Protein AF-A0A4Q4KKV1-F1 (afdb_monomer)

Organism: NCBI:txid200475

Radius of gyration: 14.08 Å; Cα contacts (8 Å, |Δi|>4): 126; chains: 1; bounding box: 36×25×42 Å

Nearest PDB structures (foldseek):
  1ok0-assembly1_A  TM=6.154E-01  e=3.870E-01  Streptomyces tendae
  5j5e-assembly1_A  TM=7.308E-01  e=7.203E-01  Homo sapiens
  4hjc-assembly1_A  TM=7.012E-01  e=3.921E+00  Rift Valley fever virus
  6egu-assembly1_B  TM=7.630E-01  e=4.915E+00  Rift Valley fever virus
  6egu-assembly1_C  TM=7.583E-01  e=4.915E+00  Rift Valley fever virus

pLDDT: mean 80.25, std 18.76, range [32.28, 95.75]

Sequence (79 aa):
MIYKLDSNNDFKEDYLSAFSNPFEDYFMVNSQQTDIFILQSLGGTIIGKYKVGKGETRITEILLSGLFIGRLQNQNQTL

Secondary structure (DSSP, 8-state):
----------------EEEE-SSSSEEEEEESS-EEEEEEETTS-EEEEEEE-SEEEEEE----SS-EEEEESSTT---

Foldseek 3Di:
DDDDDDPDPDPPDQDFDWDADPPDQKIKTAHQAWWWKWKADPVRHTPDIDTDGHGIDIGHDDDDDDDIDIDTDCVPPDD

Structure (mmCIF, N/CA/C/O backbone):
data_AF-A0A4Q4KKV1-F1
#
_entry.id   AF-A0A4Q4KKV1-F1
#
loop_
_atom_site.group_PDB
_atom_site.id
_atom_site.type_symbol
_atom_site.label_atom_id
_atom_site.label_alt_id
_atom_site.label_comp_id
_atom_site.label_asym_id
_atom_site.label_entity_id
_atom_site.label_seq_id
_atom_site.pdbx_PDB_ins_code
_atom_site.Cartn_x
_atom_site.Cartn_y
_atom_site.Cartn_z
_atom_site.occupancy
_atom_site.B_iso_or_equiv
_atom_site.auth_seq_id
_atom_site.auth_comp_id
_atom_site.auth_asym_id
_atom_site.auth_atom_id
_atom_site.pdbx_PDB_model_num
ATOM 1 N N . MET A 1 1 ? 10.113 18.666 8.021 1.00 36.34 1 MET A N 1
ATOM 2 C CA . MET A 1 1 ? 9.400 18.042 9.155 1.00 36.34 1 MET A CA 1
ATOM 3 C C . MET A 1 1 ? 10.442 17.571 10.144 1.00 36.34 1 MET A C 1
ATOM 5 O O . MET A 1 1 ? 11.335 16.840 9.743 1.00 36.34 1 MET A O 1
ATOM 9 N N . ILE A 1 2 ? 10.384 18.059 11.379 1.00 34.12 2 ILE A N 1
ATOM 10 C CA . ILE A 1 2 ? 11.286 17.661 12.464 1.00 34.12 2 ILE A CA 1
ATOM 11 C C . ILE A 1 2 ? 10.439 16.801 13.398 1.00 34.12 2 ILE A C 1
ATOM 13 O O . ILE A 1 2 ? 9.425 17.287 13.895 1.00 34.12 2 ILE A O 1
ATOM 17 N N . TYR A 1 3 ? 10.806 15.536 13.595 1.00 38.47 3 TYR A N 1
ATOM 18 C CA . TYR A 1 3 ? 10.155 14.695 14.598 1.00 38.47 3 TYR A CA 1
ATOM 19 C C . TYR A 1 3 ? 10.664 15.105 15.977 1.00 38.47 3 TYR A C 1
ATOM 21 O O . TYR A 1 3 ? 11.874 15.178 16.200 1.00 38.47 3 TYR A O 1
ATOM 29 N N . LYS A 1 4 ? 9.742 15.388 16.895 1.00 32.28 4 LYS A N 1
ATOM 30 C CA . LYS A 1 4 ? 10.048 15.592 18.307 1.00 32.28 4 LYS A CA 1
ATOM 31 C C . LYS A 1 4 ? 9.766 14.267 19.015 1.00 32.28 4 LYS A C 1
ATOM 33 O O . LYS A 1 4 ? 8.634 13.800 18.999 1.00 32.28 4 LYS A O 1
ATOM 38 N N . LEU A 1 5 ? 10.805 13.636 19.556 1.00 39.97 5 LEU A N 1
ATOM 39 C CA . LEU A 1 5 ? 10.666 12.469 20.424 1.00 39.97 5 LEU A CA 1
ATOM 40 C C . LEU A 1 5 ? 10.333 12.972 21.829 1.00 39.97 5 LEU A C 1
ATOM 42 O O . LEU A 1 5 ? 11.225 13.455 22.524 1.00 39.97 5 LEU A O 1
ATOM 46 N N . ASP A 1 6 ? 9.065 12.878 22.227 1.00 41.34 6 ASP A N 1
ATOM 47 C CA . ASP A 1 6 ? 8.688 13.023 23.632 1.00 41.34 6 ASP A CA 1
ATOM 48 C C . ASP A 1 6 ? 8.845 11.669 24.335 1.00 41.34 6 ASP A C 1
ATOM 50 O O . ASP A 1 6 ? 8.314 10.639 23.926 1.00 41.34 6 ASP A O 1
ATOM 54 N N . SER A 1 7 ? 9.650 11.679 25.394 1.00 48.16 7 SER A N 1
ATOM 55 C CA . SER A 1 7 ? 10.166 10.525 26.131 1.00 48.16 7 SER A CA 1
ATOM 56 C C . SER A 1 7 ? 9.175 9.932 27.140 1.00 48.16 7 SER A C 1
ATOM 58 O O . SER A 1 7 ? 9.593 9.415 28.173 1.00 48.16 7 SER A O 1
ATOM 60 N N . ASN A 1 8 ? 7.871 9.995 26.859 1.00 44.16 8 ASN A N 1
ATOM 61 C CA . ASN A 1 8 ? 6.835 9.418 27.713 1.00 44.16 8 ASN A CA 1
ATOM 62 C C . ASN A 1 8 ? 6.040 8.359 26.946 1.00 44.16 8 ASN A C 1
ATOM 64 O O . ASN A 1 8 ? 5.418 8.606 25.919 1.00 44.16 8 ASN A O 1
ATOM 68 N N . ASN A 1 9 ? 6.145 7.148 27.470 1.00 47.97 9 ASN A N 1
ATOM 69 C CA . ASN A 1 9 ? 5.824 5.873 26.860 1.00 47.97 9 ASN A CA 1
ATOM 70 C C . ASN A 1 9 ? 4.308 5.598 26.877 1.00 47.97 9 ASN A C 1
ATOM 72 O O . ASN A 1 9 ? 3.848 4.754 27.639 1.00 47.97 9 ASN A O 1
ATOM 76 N N . ASP A 1 10 ? 3.544 6.320 26.055 1.00 43.31 10 ASP A N 1
ATOM 77 C CA . ASP A 1 10 ? 2.130 6.020 25.792 1.00 43.31 10 ASP A CA 1
ATOM 78 C C . ASP A 1 10 ? 1.802 6.292 24.310 1.00 43.31 10 ASP A C 1
ATOM 80 O O . ASP A 1 10 ? 1.134 7.254 23.934 1.00 43.31 10 ASP A O 1
ATOM 84 N N . PHE A 1 11 ? 2.355 5.455 23.422 1.00 46.03 11 PHE A N 1
ATOM 85 C CA . PHE A 1 11 ? 2.059 5.475 21.985 1.00 46.03 11 PHE A CA 1
ATOM 86 C C . PHE A 1 11 ? 0.641 4.945 21.728 1.00 46.03 11 PHE A C 1
ATOM 88 O O . PHE A 1 11 ? 0.437 3.809 21.300 1.00 46.03 11 PHE A O 1
ATOM 95 N N . LYS A 1 12 ? -0.357 5.786 21.980 1.00 46.94 12 LYS A N 1
ATOM 96 C CA . LYS A 1 12 ? -1.707 5.639 21.432 1.00 46.94 12 LYS A CA 1
ATOM 97 C C . LYS A 1 12 ? -2.206 6.982 20.921 1.00 46.94 12 LYS A C 1
ATOM 99 O O . LYS A 1 12 ? -3.213 7.508 21.378 1.00 46.94 12 LYS A O 1
ATOM 104 N N . GLU A 1 13 ? -1.514 7.515 19.926 1.00 49.06 13 GLU A N 1
ATOM 105 C CA . GLU A 1 13 ? -2.195 8.364 18.959 1.00 49.06 13 GLU A CA 1
ATOM 106 C C . GLU A 1 13 ? -2.604 7.487 17.782 1.00 49.06 13 GLU A C 1
ATOM 108 O O . GLU A 1 13 ? -1.783 6.842 17.134 1.00 49.06 13 GLU A O 1
ATOM 113 N N . ASP A 1 14 ? -3.907 7.425 17.541 1.00 63.88 14 ASP A N 1
ATOM 114 C CA . ASP A 1 14 ? -4.486 6.969 16.289 1.00 63.88 14 ASP A CA 1
ATOM 115 C C . ASP A 1 14 ? -3.938 7.898 15.184 1.00 63.88 14 ASP A C 1
ATOM 117 O O . ASP A 1 14 ? -4.515 8.945 14.926 1.00 63.88 14 ASP A O 1
ATOM 121 N N . TYR A 1 15 ? -2.791 7.604 14.564 1.00 75.12 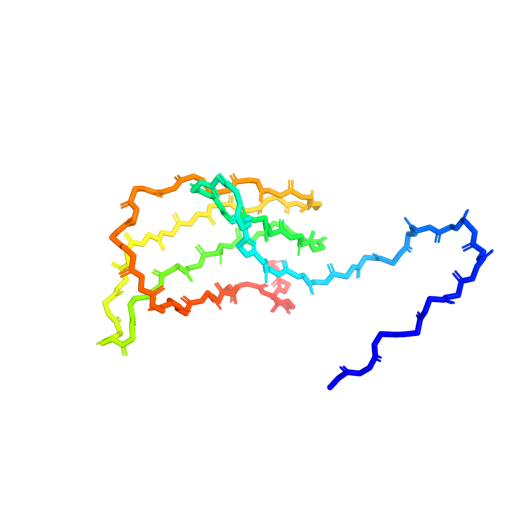15 TYR A N 1
ATOM 122 C CA . TYR A 1 15 ? -2.220 8.457 13.513 1.00 75.12 15 TYR A CA 1
ATOM 123 C C . TYR A 1 15 ? -2.262 7.768 12.148 1.00 75.12 15 TYR A C 1
ATOM 125 O O . TYR A 1 15 ? -1.851 6.618 11.982 1.00 75.12 15 TYR A O 1
ATOM 133 N N . LEU A 1 16 ? -2.757 8.500 11.15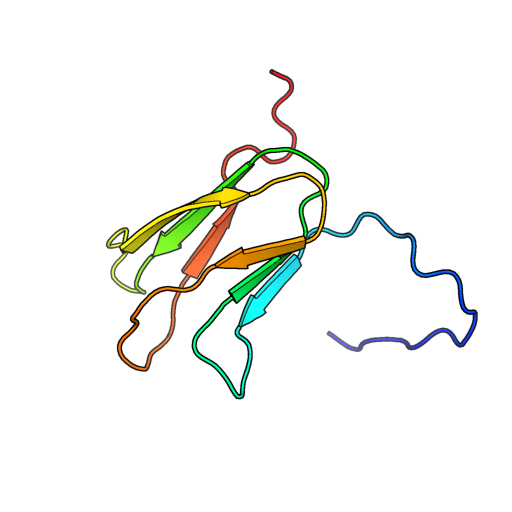0 1.00 86.31 16 LEU A N 1
ATOM 134 C CA . LEU A 1 16 ? -2.739 8.074 9.759 1.00 86.31 16 LEU A CA 1
ATOM 135 C C . LEU A 1 16 ? -1.304 8.114 9.231 1.00 86.31 16 LEU A C 1
ATOM 137 O O . LEU A 1 16 ? -0.682 9.176 9.213 1.00 86.31 16 LEU A O 1
ATOM 141 N N . SER A 1 17 ? -0.778 6.983 8.771 1.00 89.62 17 SER A N 1
ATOM 142 C CA . SER A 1 17 ? 0.549 6.950 8.151 1.00 89.62 17 SER A CA 1
ATOM 143 C C . SER A 1 17 ? 0.659 5.882 7.076 1.00 89.62 17 SER A C 1
ATOM 145 O O . SER A 1 17 ? -0.029 4.865 7.107 1.00 89.62 17 SER A O 1
ATOM 147 N N . ALA A 1 18 ? 1.542 6.129 6.113 1.00 90.50 18 ALA A N 1
ATOM 148 C CA . ALA A 1 18 ? 1.961 5.150 5.126 1.00 90.50 18 ALA A CA 1
ATOM 149 C C . ALA A 1 18 ? 3.458 5.332 4.867 1.00 90.50 18 ALA A C 1
ATOM 151 O O . ALA A 1 18 ? 3.898 6.440 4.555 1.00 90.50 18 ALA A O 1
ATOM 152 N N . PHE A 1 19 ? 4.242 4.267 5.005 1.00 89.75 19 PHE A N 1
ATOM 153 C CA . PHE A 1 19 ? 5.683 4.293 4.771 1.00 89.75 19 PHE A CA 1
ATOM 154 C C . PHE A 1 19 ? 6.160 2.995 4.122 1.00 89.75 19 PHE A C 1
ATOM 156 O O . PHE A 1 19 ? 5.618 1.921 4.369 1.00 89.75 19 PHE A O 1
ATOM 163 N N . SER A 1 20 ? 7.180 3.096 3.274 1.00 89.31 20 SER A N 1
ATOM 164 C CA . SER A 1 20 ? 7.880 1.936 2.719 1.00 89.31 20 SER A CA 1
ATOM 165 C C . SER A 1 20 ? 8.880 1.393 3.734 1.00 89.31 20 SER A C 1
ATOM 167 O O . SER A 1 20 ? 9.583 2.174 4.383 1.00 89.31 20 SER A O 1
ATOM 169 N N . ASN A 1 21 ? 9.000 0.072 3.837 1.00 87.69 21 ASN A N 1
ATOM 170 C CA . ASN A 1 21 ? 10.113 -0.523 4.560 1.00 87.69 21 ASN A CA 1
ATOM 171 C C . ASN A 1 21 ? 11.409 -0.368 3.727 1.00 87.69 21 ASN A C 1
ATOM 173 O O . ASN A 1 21 ? 11.394 -0.646 2.531 1.00 87.69 21 ASN A O 1
ATOM 177 N N . PRO A 1 22 ? 12.525 0.104 4.314 1.00 83.00 22 PRO A N 1
ATOM 178 C CA . PRO A 1 22 ? 13.771 0.316 3.572 1.00 83.00 22 PRO A CA 1
ATOM 179 C C . PRO A 1 22 ? 14.605 -0.961 3.346 1.00 83.00 22 PRO A C 1
ATOM 181 O O . PRO A 1 22 ? 15.599 -0.906 2.627 1.00 83.00 22 PRO A O 1
ATOM 184 N N . PHE A 1 23 ? 14.244 -2.083 3.972 1.00 86.31 23 PHE A N 1
ATOM 185 C CA . PHE A 1 23 ? 14.981 -3.353 3.937 1.00 86.31 23 PHE A CA 1
ATOM 186 C C . PHE A 1 23 ? 14.212 -4.492 3.256 1.00 86.31 23 PHE A C 1
ATOM 188 O O . PHE A 1 23 ? 14.823 -5.465 2.827 1.00 86.31 23 PHE A O 1
ATOM 195 N N . GLU A 1 24 ? 12.887 -4.389 3.174 1.00 84.94 24 GLU A N 1
ATOM 196 C CA . GLU A 1 24 ? 12.003 -5.393 2.584 1.00 84.94 24 GLU A CA 1
ATOM 197 C C . GLU A 1 24 ? 10.965 -4.722 1.672 1.00 84.94 24 GLU A C 1
ATOM 199 O O . GLU A 1 24 ? 10.534 -3.599 1.930 1.00 84.94 24 GLU A O 1
ATOM 204 N N . ASP A 1 25 ? 10.493 -5.440 0.652 1.00 85.00 25 ASP A N 1
ATOM 205 C CA . ASP A 1 25 ? 9.573 -4.912 -0.364 1.00 85.00 25 ASP A CA 1
ATOM 206 C C . ASP A 1 25 ? 8.111 -4.895 0.116 1.00 85.00 25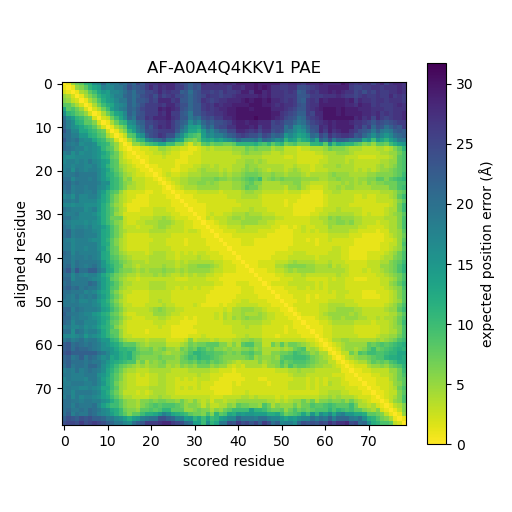 ASP A C 1
ATOM 208 O O . ASP A 1 25 ? 7.251 -5.649 -0.348 1.00 85.00 25 ASP A O 1
ATOM 212 N N . TYR A 1 26 ? 7.814 -4.042 1.097 1.00 88.94 26 TYR A N 1
ATOM 213 C CA . TYR A 1 26 ? 6.447 -3.802 1.551 1.00 88.94 26 TYR A CA 1
ATOM 214 C C . TYR A 1 26 ? 6.219 -2.370 2.037 1.00 88.94 26 TYR A C 1
ATOM 216 O O . TYR A 1 26 ? 7.141 -1.646 2.418 1.00 88.94 26 TYR A O 1
ATOM 224 N N . PHE A 1 27 ? 4.946 -1.983 2.079 1.00 90.50 27 PHE A N 1
ATOM 225 C CA . PHE A 1 27 ? 4.481 -0.767 2.737 1.00 90.50 27 PHE A CA 1
ATOM 226 C C . PHE A 1 27 ? 3.776 -1.120 4.038 1.00 90.50 27 PHE A C 1
ATOM 228 O O . PHE A 1 27 ? 3.007 -2.082 4.101 1.00 90.50 27 PHE A O 1
ATOM 235 N N . MET A 1 28 ? 4.005 -0.308 5.061 1.00 93.19 28 MET A N 1
ATOM 236 C CA . MET A 1 28 ? 3.159 -0.259 6.243 1.00 93.19 28 MET A CA 1
ATOM 237 C C . MET A 1 28 ? 2.190 0.890 6.106 1.00 93.19 28 MET A C 1
ATOM 239 O O . MET A 1 28 ? 2.585 2.009 5.780 1.00 93.19 28 MET A O 1
ATOM 243 N N . VAL A 1 29 ? 0.925 0.606 6.382 1.00 93.88 29 VAL A N 1
ATOM 244 C CA . VAL A 1 29 ? -0.137 1.603 6.418 1.00 93.88 29 VAL A CA 1
ATOM 245 C C . VAL A 1 29 ? -0.848 1.487 7.755 1.00 93.88 29 VAL A C 1
ATOM 247 O O . VAL A 1 29 ? -1.374 0.426 8.073 1.00 93.88 29 VAL A O 1
ATOM 250 N N . ASN A 1 30 ? -0.869 2.566 8.531 1.00 91.62 30 ASN A N 1
ATOM 251 C CA . ASN A 1 30 ? -1.685 2.673 9.73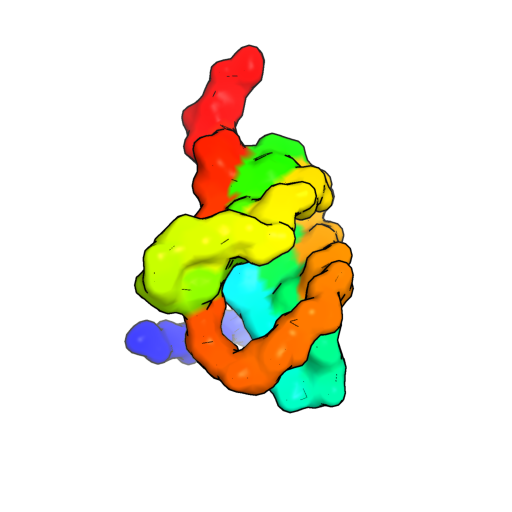4 1.00 91.62 30 ASN A CA 1
ATOM 252 C C . ASN A 1 30 ? -2.917 3.525 9.426 1.00 91.62 30 ASN A C 1
ATOM 254 O O . ASN A 1 30 ? -2.786 4.654 8.945 1.00 91.62 30 ASN A O 1
ATOM 258 N N . SER A 1 31 ? -4.105 2.989 9.695 1.00 90.38 31 SER A N 1
ATOM 259 C CA . SER A 1 31 ? -5.381 3.673 9.473 1.00 90.38 31 SER A CA 1
ATOM 260 C C . SER A 1 31 ? -6.262 3.599 10.715 1.00 90.38 31 SER A C 1
ATOM 262 O O . SER A 1 31 ? -6.291 2.599 11.423 1.00 90.38 31 SER A O 1
ATOM 264 N N . GLN A 1 32 ? -7.050 4.641 10.967 1.00 87.50 32 GLN A N 1
ATOM 265 C CA . GLN A 1 32 ? -7.983 4.679 12.101 1.00 87.50 32 GLN A CA 1
ATOM 266 C C . GLN A 1 32 ? -9.289 3.911 11.835 1.00 87.50 32 GLN A C 1
ATOM 268 O O . GLN A 1 32 ? -10.063 3.629 12.752 1.00 87.50 32 GLN A O 1
ATOM 273 N N . GLN A 1 33 ? -9.541 3.573 10.572 1.00 88.62 33 GLN A N 1
ATOM 274 C CA . GLN A 1 33 ? -10.769 2.951 10.091 1.00 88.62 33 GLN A CA 1
ATOM 275 C C . GLN A 1 33 ? -10.470 1.961 8.967 1.00 88.62 33 GLN A C 1
ATOM 277 O O . GLN A 1 33 ? -9.377 1.952 8.398 1.00 88.62 33 GLN A O 1
ATOM 282 N N . THR A 1 34 ? -11.471 1.153 8.612 1.00 90.81 34 THR A N 1
ATOM 283 C CA . THR A 1 34 ? -11.381 0.362 7.380 1.00 90.81 34 THR A CA 1
ATOM 284 C C . THR A 1 34 ? -11.330 1.305 6.180 1.00 90.81 34 THR A C 1
ATOM 286 O O . THR A 1 34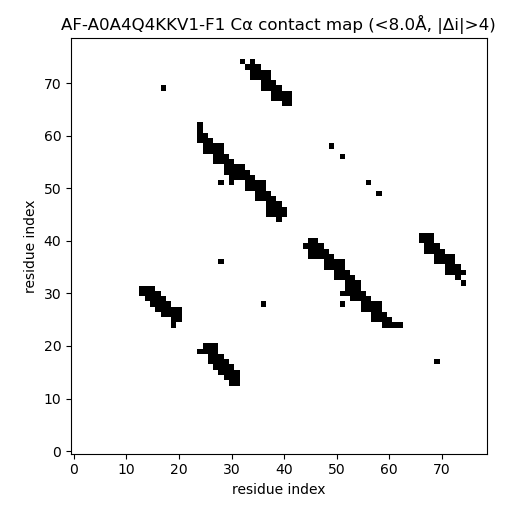 ? -12.155 2.212 6.060 1.00 90.81 34 THR A O 1
ATOM 289 N N . ASP A 1 35 ? -10.363 1.090 5.297 1.00 91.88 35 ASP A N 1
ATOM 290 C CA . ASP A 1 35 ? -10.111 1.944 4.140 1.00 91.88 35 ASP A CA 1
ATOM 291 C C . ASP A 1 35 ? -9.566 1.111 2.962 1.00 91.88 35 ASP A C 1
ATOM 293 O O . ASP A 1 35 ? -9.375 -0.107 3.053 1.00 91.88 35 ASP A O 1
ATOM 297 N N . ILE A 1 36 ? -9.344 1.766 1.829 1.00 94.00 36 ILE A N 1
ATOM 298 C CA . ILE A 1 36 ? -8.656 1.267 0.655 1.00 94.00 36 ILE A CA 1
ATOM 299 C C . ILE A 1 36 ? -7.412 2.126 0.433 1.00 94.00 36 ILE A C 1
ATOM 301 O O . ILE A 1 36 ? -7.503 3.311 0.105 1.00 94.00 36 ILE A O 1
ATOM 305 N N . PHE A 1 37 ? -6.244 1.501 0.548 1.00 94.69 37 PHE A N 1
ATOM 306 C CA . PHE A 1 37 ? -4.986 2.072 0.091 1.00 94.69 37 PHE A CA 1
ATOM 307 C C . PHE A 1 37 ? -4.838 1.831 -1.410 1.00 94.69 37 PHE A C 1
ATOM 309 O O . PHE A 1 37 ? -4.902 0.697 -1.880 1.00 94.69 37 PHE A O 1
ATOM 316 N N . ILE A 1 38 ? -4.652 2.898 -2.177 1.00 94.88 38 ILE A N 1
ATOM 317 C CA . ILE A 1 38 ? -4.413 2.847 -3.616 1.00 94.88 38 ILE A CA 1
ATOM 318 C C . ILE A 1 38 ? -2.952 3.190 -3.857 1.00 94.88 38 ILE A C 1
ATOM 320 O O . ILE A 1 38 ? -2.503 4.279 -3.497 1.00 94.88 38 ILE A O 1
ATOM 324 N N . LEU A 1 39 ? -2.247 2.281 -4.522 1.00 94.06 39 LEU A N 1
ATOM 325 C CA . LEU A 1 39 ? -0.876 2.483 -4.961 1.00 94.06 39 LEU A CA 1
ATOM 326 C C . LEU A 1 39 ? -0.857 2.831 -6.450 1.00 94.06 39 LEU A C 1
ATOM 328 O O . LEU A 1 39 ? -1.476 2.142 -7.267 1.00 94.06 39 LEU A O 1
ATOM 332 N N . GLN A 1 40 ? -0.145 3.896 -6.806 1.00 94.56 40 GLN A N 1
ATOM 333 C CA . GLN A 1 40 ? -0.042 4.389 -8.176 1.00 94.56 40 GLN A CA 1
ATOM 334 C C . GLN A 1 40 ? 1.412 4.673 -8.555 1.00 94.56 40 GLN A C 1
ATOM 336 O O . GLN A 1 40 ? 2.218 5.088 -7.720 1.00 94.56 40 GLN A O 1
ATOM 341 N N . SER A 1 41 ? 1.743 4.491 -9.832 1.00 92.50 41 SER A N 1
ATOM 342 C CA . SER A 1 41 ? 2.995 5.001 -10.393 1.00 92.50 41 SER A CA 1
ATOM 343 C C . SER A 1 41 ? 2.946 6.527 -10.527 1.00 92.50 41 SER A C 1
ATOM 345 O O . SER A 1 41 ? 1.867 7.125 -10.549 1.00 92.50 41 SER A O 1
ATOM 347 N N . LEU A 1 42 ? 4.105 7.169 -10.698 1.00 92.06 42 LEU A N 1
ATOM 348 C CA . LEU A 1 42 ? 4.169 8.606 -11.007 1.00 92.06 42 LEU A CA 1
ATOM 349 C C . LEU A 1 42 ? 3.410 8.998 -12.284 1.00 92.06 42 LEU A C 1
ATOM 351 O O . LEU A 1 42 ? 2.928 10.120 -12.388 1.00 92.06 42 LEU A O 1
ATOM 355 N N . GLY A 1 43 ? 3.273 8.073 -13.239 1.00 93.38 43 GLY A N 1
ATOM 356 C CA . GLY A 1 43 ? 2.475 8.273 -14.452 1.00 93.38 43 GLY A CA 1
ATOM 357 C C . GLY A 1 43 ? 0.961 8.172 -14.226 1.00 93.38 43 GLY A C 1
ATOM 358 O O . GLY A 1 43 ? 0.201 8.217 -15.187 1.00 93.38 43 GLY A O 1
ATOM 359 N N . GLY A 1 44 ? 0.508 7.977 -12.982 1.00 91.25 44 GLY A N 1
ATOM 360 C CA . GLY A 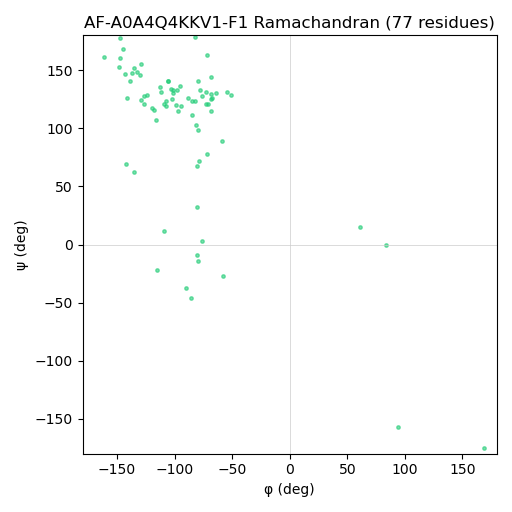1 44 ? -0.907 7.877 -12.615 1.00 91.25 44 GLY A CA 1
ATOM 361 C C . GLY A 1 44 ? -1.527 6.490 -12.806 1.00 91.25 44 GLY A C 1
ATOM 362 O O . GLY A 1 44 ? -2.700 6.295 -12.479 1.00 91.25 44 GLY A O 1
ATOM 363 N N . THR A 1 45 ? -0.762 5.505 -13.287 1.00 93.75 45 THR A N 1
ATOM 364 C CA . THR A 1 45 ? -1.251 4.126 -13.439 1.00 93.75 45 THR A CA 1
ATOM 365 C C . THR A 1 45 ? -1.502 3.518 -12.064 1.00 93.75 45 THR A C 1
ATOM 367 O O . THR A 1 45 ? -0.607 3.520 -11.220 1.00 93.75 45 THR A O 1
ATOM 370 N N . ILE A 1 46 ? -2.711 3.001 -11.828 1.00 94.75 46 ILE A N 1
ATOM 371 C CA . ILE A 1 46 ? -3.027 2.264 -10.599 1.00 94.75 46 ILE A CA 1
ATOM 372 C C . ILE A 1 46 ? -2.336 0.906 -10.668 1.00 94.75 46 ILE A C 1
ATOM 374 O O . ILE A 1 46 ? -2.604 0.126 -11.576 1.00 94.75 46 ILE A O 1
ATOM 378 N N . ILE A 1 47 ? -1.470 0.644 -9.695 1.00 93.06 47 I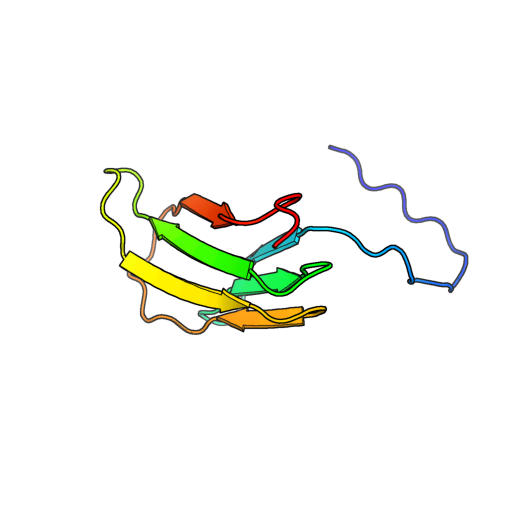LE A N 1
ATOM 379 C CA . ILE A 1 47 ? -0.761 -0.628 -9.547 1.00 93.06 47 ILE A CA 1
ATOM 380 C C . ILE A 1 47 ? -1.634 -1.601 -8.763 1.00 93.06 47 ILE A C 1
ATOM 382 O O . ILE A 1 47 ? -1.833 -2.734 -9.179 1.00 93.06 47 ILE A O 1
ATOM 386 N N . GLY A 1 48 ? -2.222 -1.127 -7.662 1.00 93.56 48 GLY A N 1
ATOM 387 C CA . GLY A 1 48 ? -3.039 -1.965 -6.798 1.00 93.56 48 GLY A CA 1
ATOM 388 C C . GLY A 1 48 ? -3.965 -1.169 -5.891 1.00 93.56 48 GLY A C 1
ATOM 389 O O . GLY A 1 48 ? -3.790 0.035 -5.669 1.00 93.56 48 GLY A O 1
ATOM 390 N N . LYS A 1 49 ? -4.976 -1.870 -5.379 1.00 95.75 49 LYS A N 1
ATOM 391 C CA . LYS A 1 49 ? -5.913 -1.388 -4.365 1.00 95.75 49 LYS A CA 1
ATOM 392 C C . LYS A 1 49 ? -5.974 -2.419 -3.250 1.00 95.75 49 LYS A C 1
ATOM 394 O O . LYS A 1 49 ? -6.302 -3.574 -3.503 1.00 95.75 49 LYS A O 1
ATOM 399 N N . TYR A 1 50 ? -5.702 -1.990 -2.030 1.00 95.19 50 TYR A N 1
ATOM 400 C CA . TYR A 1 50 ? -5.536 -2.874 -0.888 1.00 95.19 50 TYR A CA 1
ATOM 401 C C . TYR A 1 50 ? -6.502 -2.469 0.202 1.00 95.19 50 TYR A C 1
ATOM 403 O O . TYR A 1 50 ? -6.560 -1.303 0.590 1.00 95.19 50 TYR A O 1
ATOM 411 N N . LYS A 1 51 ? -7.259 -3.440 0.705 1.00 94.44 51 LYS A N 1
ATOM 412 C CA . LYS A 1 51 ? -8.075 -3.222 1.892 1.00 94.44 51 LYS A CA 1
ATOM 413 C C . LYS A 1 51 ? -7.137 -3.039 3.080 1.00 94.44 51 LYS A C 1
ATOM 415 O O . LYS A 1 51 ? -6.308 -3.907 3.337 1.00 94.44 51 LYS A O 1
ATOM 420 N N . VAL A 1 52 ? -7.295 -1.938 3.798 1.00 93.50 52 VAL A N 1
ATOM 421 C CA . VAL A 1 52 ? -6.590 -1.689 5.056 1.00 93.50 52 VAL A CA 1
ATOM 422 C C . VAL A 1 52 ? -7.594 -1.700 6.197 1.00 93.50 52 VAL A C 1
ATOM 424 O O . VAL A 1 52 ? -8.710 -1.189 6.074 1.00 93.50 52 VAL A O 1
ATOM 427 N N . GLY A 1 53 ? -7.228 -2.378 7.280 1.00 90.12 53 GLY A N 1
ATOM 428 C CA . GLY A 1 53 ? -8.038 -2.432 8.491 1.00 90.12 53 GLY A CA 1
ATOM 429 C C . GLY A 1 53 ? -7.819 -1.206 9.371 1.00 90.12 53 GLY A C 1
ATOM 430 O O . GLY A 1 53 ? -6.985 -0.353 9.077 1.00 90.12 53 GLY A O 1
ATOM 431 N N . LYS A 1 54 ? -8.546 -1.155 10.491 1.00 89.69 54 LYS A N 1
ATOM 432 C CA . LYS A 1 54 ? -8.159 -0.287 11.605 1.00 89.69 54 LYS A CA 1
ATOM 433 C C . LYS A 1 54 ? -6.861 -0.828 12.220 1.00 89.69 54 LYS A C 1
ATOM 435 O O . LYS A 1 54 ? -6.803 -2.010 12.555 1.00 89.69 54 LYS A O 1
ATOM 440 N N . GLY A 1 55 ? -5.873 0.038 12.399 1.00 90.06 55 GLY A N 1
ATOM 441 C CA . GLY A 1 55 ? -4.523 -0.292 12.838 1.00 90.06 55 GLY A CA 1
ATOM 442 C C . GLY A 1 55 ? -3.561 -0.498 11.669 1.00 90.06 55 GLY A C 1
ATOM 443 O O . GLY A 1 55 ? -3.772 -0.007 10.557 1.00 90.06 55 GLY A O 1
ATOM 444 N N . GLU A 1 56 ? -2.492 -1.238 11.940 1.00 92.19 56 GLU A N 1
ATOM 445 C CA . GLU A 1 56 ? -1.429 -1.494 10.977 1.00 92.19 56 GLU A CA 1
ATOM 446 C C . GLU A 1 56 ? -1.827 -2.561 9.952 1.00 92.19 56 GLU A C 1
ATOM 448 O O . GLU A 1 56 ? -2.322 -3.637 10.284 1.00 92.19 56 GLU A O 1
ATOM 453 N N . THR A 1 57 ? -1.569 -2.272 8.680 1.00 94.31 57 THR A N 1
ATOM 454 C CA . THR A 1 57 ? -1.709 -3.206 7.566 1.00 94.31 57 THR A CA 1
ATOM 455 C C . THR A 1 57 ? -0.402 -3.263 6.782 1.00 94.31 57 THR A C 1
ATOM 457 O O . THR A 1 57 ? 0.115 -2.234 6.343 1.00 94.31 57 THR A O 1
ATOM 460 N N . ARG A 1 58 ? 0.106 -4.482 6.575 1.00 94.12 58 ARG A N 1
ATOM 461 C CA . ARG A 1 58 ? 1.255 -4.764 5.708 1.00 94.12 58 ARG A CA 1
ATOM 462 C C . ARG A 1 58 ? 0.777 -5.002 4.279 1.00 94.12 58 ARG A C 1
ATOM 464 O O . ARG A 1 58 ? -0.063 -5.869 4.046 1.00 94.12 58 ARG A O 1
ATOM 471 N N . ILE A 1 59 ? 1.341 -4.262 3.333 1.00 92.25 59 ILE A N 1
ATOM 472 C CA . ILE A 1 59 ? 1.045 -4.373 1.905 1.00 92.25 59 ILE A CA 1
ATOM 473 C C . ILE A 1 59 ? 2.306 -4.834 1.189 1.00 92.25 59 ILE A C 1
ATOM 475 O O . ILE A 1 59 ? 3.253 -4.064 1.040 1.00 92.25 59 ILE A O 1
ATOM 479 N N . THR A 1 60 ? 2.304 -6.087 0.751 1.00 90.00 60 THR A N 1
ATOM 480 C CA . THR A 1 60 ? 3.378 -6.667 -0.057 1.00 90.00 60 THR A CA 1
ATOM 481 C C . THR A 1 60 ? 2.952 -6.621 -1.518 1.00 90.00 60 THR A C 1
ATOM 483 O O . THR A 1 60 ? 1.930 -7.203 -1.873 1.00 90.00 60 THR A O 1
ATOM 486 N N . GLU A 1 61 ? 3.725 -5.935 -2.352 1.00 82.50 61 GLU A N 1
ATOM 487 C CA . GLU A 1 61 ? 3.531 -5.893 -3.801 1.00 82.50 61 GLU A CA 1
ATOM 488 C C . GLU A 1 61 ? 4.896 -5.984 -4.477 1.00 82.50 61 GLU A C 1
ATOM 490 O O . GLU A 1 61 ? 5.865 -5.391 -4.001 1.00 82.50 61 GLU A O 1
ATOM 495 N N . ILE A 1 62 ? 4.980 -6.723 -5.582 1.00 80.12 62 ILE A N 1
ATOM 496 C CA . ILE A 1 62 ? 6.225 -6.844 -6.339 1.00 80.12 62 ILE A CA 1
ATOM 497 C C . ILE A 1 62 ? 6.361 -5.592 -7.202 1.00 80.12 62 ILE A C 1
ATOM 499 O O . ILE A 1 62 ? 5.761 -5.475 -8.271 1.00 80.12 62 ILE A O 1
ATOM 503 N N . LEU A 1 63 ? 7.154 -4.638 -6.723 1.00 77.50 63 LEU A N 1
ATOM 504 C CA . LEU A 1 63 ? 7.406 -3.381 -7.413 1.00 77.50 63 LEU A CA 1
ATOM 505 C C . LEU A 1 63 ? 8.797 -3.366 -8.033 1.00 77.50 63 LEU A C 1
ATOM 507 O O . LEU A 1 63 ? 9.779 -3.783 -7.426 1.00 77.50 63 LEU A O 1
ATOM 511 N N . LEU A 1 64 ? 8.894 -2.809 -9.238 1.00 78.19 64 LEU A N 1
ATOM 512 C CA . LEU A 1 64 ? 10.182 -2.362 -9.758 1.00 78.19 64 LEU A CA 1
ATOM 513 C C . LEU A 1 64 ? 10.650 -1.155 -8.937 1.00 78.19 64 LEU A C 1
ATOM 515 O O . LEU A 1 64 ? 9.834 -0.324 -8.542 1.00 78.19 64 LEU A O 1
ATOM 519 N N . SER A 1 65 ? 11.953 -1.031 -8.689 1.00 79.62 65 SER A N 1
ATOM 520 C CA . SER A 1 65 ? 12.498 0.103 -7.936 1.00 79.62 65 SER A CA 1
ATOM 521 C C . SER A 1 65 ? 12.078 1.438 -8.561 1.00 79.62 65 SER A C 1
ATOM 523 O O . SER A 1 65 ? 12.214 1.641 -9.768 1.00 79.62 65 SER A O 1
ATOM 525 N N . GLY A 1 66 ? 11.579 2.364 -7.743 1.00 85.31 66 GLY A N 1
ATOM 526 C CA . GLY A 1 66 ? 11.087 3.648 -8.230 1.00 85.31 66 GLY A CA 1
ATOM 527 C C . GLY A 1 66 ? 10.310 4.437 -7.184 1.00 85.31 66 GLY A C 1
ATOM 528 O O . GLY A 1 66 ? 10.220 4.047 -6.021 1.00 85.31 66 GLY A O 1
ATOM 529 N N . LEU A 1 67 ? 9.755 5.569 -7.617 1.00 88.75 67 LEU A N 1
ATOM 530 C CA . LEU A 1 67 ? 8.886 6.405 -6.794 1.00 88.75 67 LEU A CA 1
ATOM 531 C C . LEU A 1 67 ? 7.418 6.062 -7.065 1.00 88.75 67 LEU A C 1
ATOM 533 O O . LEU A 1 67 ? 6.991 5.941 -8.216 1.00 88.75 67 LEU A O 1
ATOM 537 N N . PHE A 1 68 ? 6.647 5.958 -5.988 1.00 91.12 68 PHE A N 1
ATOM 538 C CA . PHE A 1 68 ? 5.231 5.615 -6.015 1.00 91.12 68 PHE A CA 1
ATOM 539 C C . PHE A 1 68 ? 4.417 6.615 -5.206 1.00 91.12 68 PHE A C 1
ATOM 541 O O . PHE A 1 68 ? 4.920 7.250 -4.280 1.00 91.12 68 PHE A O 1
ATOM 548 N N . ILE A 1 69 ? 3.140 6.733 -5.555 1.00 93.25 69 ILE A N 1
ATOM 549 C CA . ILE A 1 69 ? 2.165 7.550 -4.840 1.00 93.25 69 ILE A CA 1
ATOM 550 C C . ILE A 1 69 ? 1.196 6.601 -4.138 1.00 93.25 69 ILE A C 1
ATOM 552 O O . ILE A 1 69 ? 0.529 5.793 -4.786 1.00 93.25 69 ILE A O 1
ATOM 556 N N . GLY A 1 70 ? 1.119 6.707 -2.814 1.00 92.06 70 GLY A N 1
ATOM 557 C CA . GLY A 1 70 ? 0.115 6.036 -1.994 1.00 92.06 70 GLY A CA 1
ATOM 558 C C . GLY A 1 70 ? -0.973 7.014 -1.563 1.00 92.06 70 GLY A C 1
ATOM 559 O O . GLY A 1 70 ? -0.661 8.115 -1.110 1.00 92.06 70 GLY A O 1
ATOM 560 N N . ARG A 1 71 ? -2.246 6.626 -1.682 1.00 91.31 71 ARG A N 1
ATOM 561 C CA . ARG A 1 71 ? -3.385 7.410 -1.172 1.00 91.31 71 ARG A CA 1
ATOM 562 C C . ARG A 1 71 ? -4.416 6.520 -0.488 1.00 91.31 71 ARG A C 1
ATOM 564 O O . ARG A 1 71 ? -4.634 5.393 -0.921 1.00 91.31 71 ARG A O 1
ATOM 571 N N . LEU A 1 72 ? -5.080 7.045 0.534 1.00 91.19 72 LEU A N 1
ATOM 572 C CA . LEU A 1 72 ? -6.208 6.400 1.208 1.00 91.19 72 LEU A CA 1
ATOM 573 C C . LEU A 1 72 ? -7.517 7.023 0.720 1.00 91.19 72 LEU A C 1
ATOM 575 O O . LEU A 1 72 ? -7.599 8.242 0.575 1.00 91.19 72 LEU A O 1
ATOM 579 N N . GLN A 1 73 ? -8.500 6.192 0.377 1.00 91.19 73 GLN A N 1
ATOM 580 C CA . GLN A 1 73 ? -9.678 6.629 -0.377 1.00 91.19 73 GLN A CA 1
ATOM 581 C C . GLN A 1 73 ? -10.834 7.102 0.516 1.00 91.19 73 GLN A C 1
ATOM 583 O O . GLN A 1 73 ? -11.534 8.048 0.156 1.00 91.19 73 GLN A O 1
ATOM 588 N N . ASN A 1 74 ? -11.050 6.445 1.650 1.00 87.12 74 ASN A N 1
ATOM 589 C CA . ASN A 1 74 ? -12.266 6.550 2.454 1.00 87.12 74 ASN A CA 1
ATOM 590 C C . ASN A 1 74 ? -12.045 7.293 3.777 1.00 87.12 74 ASN A C 1
ATOM 592 O O . ASN A 1 74 ? -12.928 7.280 4.635 1.00 87.12 74 ASN A O 1
ATOM 596 N N . GLN A 1 75 ? -10.898 7.951 3.953 1.00 81.06 75 GLN A N 1
ATOM 597 C CA . GLN A 1 75 ? -10.633 8.777 5.129 1.00 81.06 75 GLN A CA 1
ATOM 598 C C . GLN A 1 75 ? -11.775 9.771 5.359 1.00 81.06 75 GLN A C 1
ATOM 600 O O . GLN A 1 75 ? -12.158 10.506 4.447 1.00 81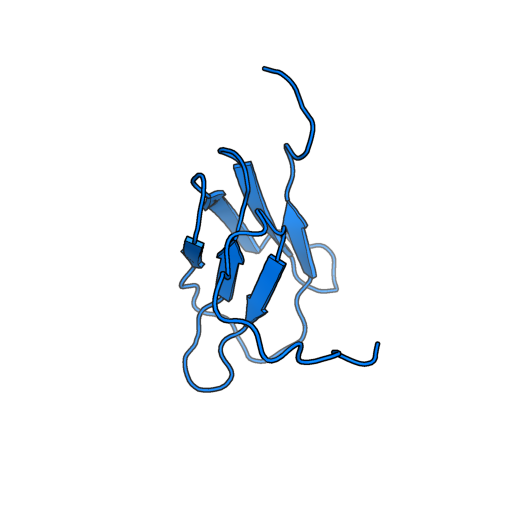.06 75 GLN A O 1
ATOM 605 N N . ASN A 1 76 ? -12.302 9.795 6.586 1.00 73.44 76 ASN A N 1
ATOM 606 C CA . ASN A 1 76 ? -13.389 10.680 7.017 1.00 73.44 76 ASN A CA 1
ATOM 607 C C . ASN A 1 76 ? -14.714 10.513 6.251 1.00 73.44 76 ASN A C 1
ATOM 609 O O . ASN A 1 76 ? -15.588 11.374 6.347 1.00 73.44 76 ASN A O 1
ATOM 613 N N . GLN A 1 77 ? -14.887 9.426 5.499 1.00 71.00 77 GLN A N 1
ATOM 614 C CA . GLN A 1 77 ? -16.194 9.055 4.971 1.00 71.00 77 GLN A CA 1
ATOM 615 C C . GLN A 1 77 ? -16.935 8.262 6.047 1.00 71.00 77 GLN A C 1
ATOM 617 O O . GLN A 1 77 ? -16.552 7.142 6.383 1.00 71.00 77 GLN A O 1
ATOM 622 N N . THR A 1 78 ? -17.992 8.849 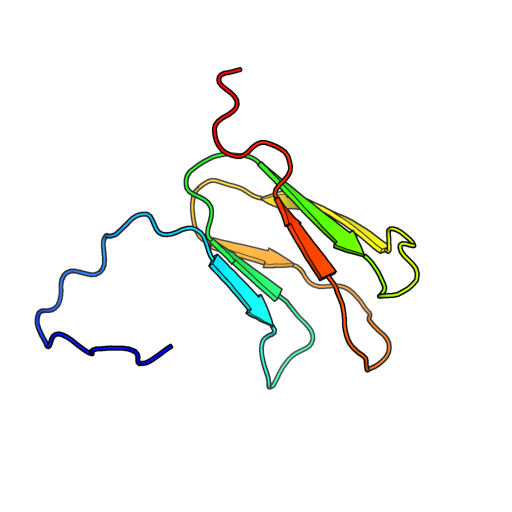6.603 1.00 57.66 78 THR A N 1
ATOM 623 C CA . THR A 1 78 ? -19.007 8.105 7.349 1.00 57.66 78 THR A CA 1
ATOM 624 C C . THR A 1 78 ? -19.764 7.230 6.352 1.00 57.66 78 THR A C 1
ATOM 626 O O . THR A 1 78 ? -20.402 7.755 5.439 1.00 57.66 78 THR A O 1
ATOM 629 N N . LEU A 1 79 ? -19.637 5.908 6.490 1.00 52.50 79 LEU A N 1
ATOM 630 C CA . LEU A 1 79 ? -20.514 4.943 5.819 1.00 52.50 79 LEU A CA 1
ATOM 631 C C . LEU A 1 79 ? -21.933 5.019 6.389 1.00 52.50 79 LEU A C 1
ATOM 633 O O . LEU A 1 79 ? -22.051 5.179 7.626 1.00 52.50 79 LEU A O 1
#

Mean predicted aligned error: 8.89 Å

Solvent-accessible surface area (backbone atoms only — not comparable to full-atom values): 5176 Å² total; per-residue (Å²): 139,81,87,79,86,73,96,66,98,69,95,74,71,89,57,80,46,75,47,71,49,96,88,51,75,34,34,46,33,31,31,82,44,71,36,38,40,37,35,22,41,81,89,66,49,75,76,47,76,40,82,32,46,60,40,82,29,82,45,76,59,98,70,77,92,78,72,69,44,77,47,71,74,44,78,93,59,84,128